Protein AF-A0A942P6T7-F1 (afdb_monomer_lite)

Secondary structure (DSSP, 8-state):
------PPP-S-SS---TT-EEEEEEEETTTEEEEEEEEP--TT-SS--------

pLDDT: mean 78.3, std 18.74, range [36.69, 97.69]

Foldseek 3Di:
DPPDDDDDDPDDPDDDDAQDKDWDWDQDPPPGTDIDIDGDHDVCPPDDDPPPDDD

Structure (mmCIF, N/CA/C/O backbone):
data_AF-A0A942P6T7-F1
#
_entry.id   AF-A0A942P6T7-F1
#
loop_
_atom_site.group_PDB
_atom_site.id
_atom_site.type_symbol
_atom_site.label_atom_id
_atom_site.label_alt_id
_atom_site.label_comp_id
_atom_site.label_asym_id
_atom_site.label_entity_id
_atom_site.label_seq_id
_atom_site.pdbx_PDB_ins_code
_atom_site.Cartn_x
_atom_site.Cartn_y
_atom_site.Cartn_z
_atom_site.occupancy
_atom_site.B_iso_or_equiv
_atom_site.auth_seq_id
_atom_site.auth_comp_id
_atom_site.auth_asym_id
_atom_site.auth_atom_id
_atom_site.pdbx_PDB_model_num
ATOM 1 N N . GLU A 1 1 ? 10.967 15.974 -6.424 1.00 36.69 1 GLU A N 1
ATOM 2 C CA . GLU A 1 1 ? 12.268 15.399 -6.022 1.00 36.69 1 GLU A CA 1
ATOM 3 C C . GLU A 1 1 ? 12.312 13.923 -6.402 1.00 36.69 1 GLU A C 1
ATOM 5 O O . GLU A 1 1 ? 11.355 13.215 -6.092 1.00 36.69 1 GLU A O 1
ATOM 10 N N . PRO A 1 2 ? 13.349 13.433 -7.099 1.00 40.06 2 PRO A N 1
ATOM 11 C CA . PRO A 1 2 ? 13.555 11.996 -7.208 1.00 40.06 2 PRO A CA 1
ATOM 12 C C . PRO A 1 2 ? 14.002 11.474 -5.831 1.00 40.06 2 PRO A C 1
ATOM 14 O O . PRO A 1 2 ? 15.143 11.672 -5.436 1.00 40.06 2 PRO A O 1
ATOM 17 N N . GLY A 1 3 ? 13.076 10.874 -5.076 1.00 57.31 3 GLY A N 1
ATOM 18 C CA . GLY A 1 3 ? 13.355 10.383 -3.715 1.00 57.31 3 GLY A CA 1
ATOM 19 C C . GLY A 1 3 ? 12.147 10.288 -2.779 1.00 57.31 3 GLY A C 1
ATOM 20 O O . GLY A 1 3 ? 12.310 10.411 -1.572 1.00 57.31 3 GLY A O 1
ATOM 21 N N . GLY A 1 4 ? 10.930 10.121 -3.307 1.00 75.31 4 GLY A N 1
ATOM 22 C CA . GLY A 1 4 ? 9.726 10.017 -2.477 1.00 75.31 4 GLY A CA 1
ATOM 23 C C . GLY A 1 4 ? 9.708 8.777 -1.574 1.00 75.31 4 GLY A C 1
ATOM 24 O O . GLY A 1 4 ? 10.467 7.823 -1.768 1.00 75.31 4 GLY A O 1
ATOM 25 N N . TYR A 1 5 ? 8.796 8.770 -0.603 1.00 82.31 5 TYR A N 1
ATOM 26 C CA . TYR A 1 5 ? 8.591 7.625 0.280 1.00 82.31 5 TYR A CA 1
ATOM 27 C C . TYR A 1 5 ? 8.020 6.431 -0.484 1.00 82.31 5 TYR A C 1
ATOM 29 O O . TYR A 1 5 ? 7.051 6.556 -1.230 1.00 82.31 5 TYR A O 1
ATOM 37 N N . HIS A 1 6 ? 8.619 5.263 -0.266 1.00 84.56 6 HIS A N 1
ATOM 38 C CA . HIS A 1 6 ? 8.151 3.995 -0.811 1.00 84.56 6 HIS A CA 1
ATOM 39 C C . HIS A 1 6 ? 7.888 3.019 0.333 1.00 84.56 6 HIS A C 1
ATOM 41 O O . HIS A 1 6 ? 8.681 2.918 1.269 1.00 84.56 6 HIS A O 1
ATOM 47 N N . LEU A 1 7 ? 6.785 2.279 0.238 1.00 85.06 7 LEU A N 1
ATOM 48 C CA . LEU A 1 7 ? 6.496 1.163 1.132 1.00 85.06 7 LEU A CA 1
ATOM 49 C C . LEU A 1 7 ? 7.204 -0.089 0.608 1.00 85.06 7 LEU A C 1
ATOM 51 O O . LEU A 1 7 ? 7.036 -0.460 -0.553 1.00 85.06 7 LEU A O 1
ATOM 55 N N . MET A 1 8 ? 7.981 -0.753 1.464 1.00 88.12 8 MET A N 1
ATOM 56 C CA . MET A 1 8 ? 8.603 -2.037 1.145 1.00 88.12 8 MET A CA 1
ATOM 57 C C . MET A 1 8 ? 7.790 -3.181 1.739 1.00 88.12 8 MET A C 1
ATOM 59 O O . MET A 1 8 ? 7.620 -3.274 2.953 1.00 88.12 8 MET A O 1
ATOM 63 N N . LEU A 1 9 ? 7.318 -4.080 0.877 1.00 86.94 9 LEU A N 1
ATOM 64 C CA . LEU A 1 9 ? 6.706 -5.332 1.300 1.00 86.94 9 LEU A CA 1
ATOM 65 C C . LEU A 1 9 ? 7.814 -6.370 1.499 1.00 86.94 9 LEU A C 1
ATOM 67 O O . LEU A 1 9 ? 8.541 -6.695 0.562 1.00 86.94 9 LEU A O 1
ATOM 71 N N . MET A 1 10 ? 7.941 -6.894 2.716 1.00 86.19 10 MET A N 1
ATOM 72 C CA . MET A 1 10 ? 8.958 -7.885 3.076 1.00 86.19 10 MET A CA 1
ATOM 73 C C . MET A 1 10 ? 8.331 -9.269 3.267 1.00 86.19 10 MET A C 1
ATOM 75 O O . MET A 1 10 ? 7.151 -9.383 3.588 1.00 86.19 10 MET A O 1
ATOM 79 N N . GLN A 1 11 ? 9.136 -10.322 3.090 1.00 86.38 11 GLN A N 1
ATOM 80 C CA . GLN A 1 11 ? 8.747 -11.719 3.352 1.00 86.38 11 GLN A CA 1
ATOM 81 C C . GLN A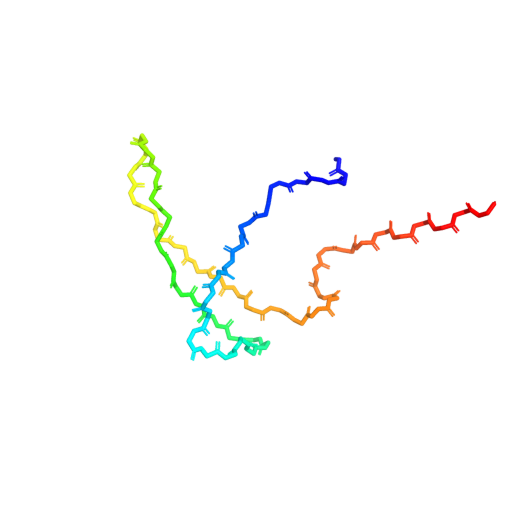 1 11 ? 7.446 -12.146 2.651 1.00 86.38 11 GLN A C 1
ATOM 83 O O . GLN A 1 11 ? 6.546 -12.747 3.244 1.00 86.38 11 GLN A O 1
ATOM 88 N N . LEU A 1 12 ? 7.346 -11.839 1.359 1.00 84.56 12 LEU A N 1
ATOM 89 C CA . LEU A 1 12 ? 6.209 -12.240 0.541 1.00 84.56 12 LEU A CA 1
ATOM 90 C C . LEU A 1 12 ? 6.077 -13.770 0.514 1.00 84.56 12 LEU A C 1
ATOM 92 O O . LEU A 1 12 ? 6.999 -14.482 0.126 1.00 84.56 12 LEU A O 1
ATOM 96 N N . LYS A 1 13 ? 4.899 -14.279 0.892 1.00 85.19 13 LYS A N 1
ATOM 97 C CA . LYS A 1 13 ? 4.598 -15.724 0.887 1.00 85.19 13 LYS A CA 1
ATOM 98 C C . LYS A 1 13 ? 4.470 -16.309 -0.522 1.00 85.19 13 LYS A C 1
ATOM 100 O O . LYS A 1 13 ? 4.513 -17.525 -0.685 1.00 85.19 13 LYS A O 1
ATOM 105 N N . LYS A 1 14 ? 4.229 -15.458 -1.522 1.00 84.56 14 LYS A N 1
ATOM 106 C CA . LYS A 1 14 ? 4.052 -15.815 -2.932 1.00 84.56 14 LYS A CA 1
ATOM 107 C C . LYS A 1 14 ? 4.632 -14.704 -3.813 1.00 84.56 14 LYS A C 1
ATOM 109 O O . LYS A 1 14 ? 4.591 -13.545 -3.394 1.00 84.56 14 LYS A O 1
ATOM 114 N N . PRO A 1 15 ? 5.141 -15.030 -5.012 1.00 84.56 15 PRO A N 1
ATOM 115 C CA . PRO A 1 15 ? 5.572 -14.020 -5.970 1.00 84.56 15 PRO A CA 1
ATOM 116 C C . PRO A 1 15 ? 4.395 -13.131 -6.394 1.00 84.56 15 PRO A C 1
ATOM 118 O O . PRO A 1 15 ? 3.265 -13.603 -6.530 1.00 84.56 15 PRO A O 1
ATOM 121 N N . LEU A 1 16 ? 4.679 -11.848 -6.614 1.00 87.06 16 LEU A N 1
ATOM 122 C CA . LEU A 1 16 ? 3.732 -10.886 -7.174 1.00 87.06 16 LEU A CA 1
ATOM 123 C C . LEU A 1 16 ? 3.800 -10.968 -8.702 1.00 87.06 16 LEU A C 1
ATOM 125 O O . LEU A 1 16 ? 4.891 -10.867 -9.261 1.00 87.06 16 LEU A O 1
ATOM 129 N N . ALA A 1 17 ? 2.661 -11.134 -9.377 1.00 86.56 17 ALA A N 1
ATOM 130 C CA . ALA A 1 17 ? 2.607 -11.102 -10.841 1.00 86.56 17 ALA A CA 1
ATOM 131 C C . ALA A 1 17 ? 1.896 -9.841 -11.339 1.00 86.56 17 ALA A C 1
ATOM 133 O O . ALA A 1 17 ? 0.933 -9.386 -10.719 1.00 86.56 17 ALA A O 1
ATOM 134 N N . ALA A 1 18 ? 2.358 -9.302 -12.468 1.00 87.62 18 ALA A N 1
ATOM 135 C CA . ALA A 1 18 ? 1.765 -8.125 -13.093 1.00 87.62 18 ALA A CA 1
ATOM 136 C C . ALA A 1 18 ? 0.271 -8.333 -13.403 1.00 87.62 18 ALA A C 1
ATOM 138 O O . ALA A 1 18 ? -0.153 -9.430 -13.769 1.00 87.62 18 ALA A O 1
ATOM 139 N N . GLY A 1 19 ? -0.523 -7.277 -13.226 1.00 87.69 19 GLY A N 1
ATOM 140 C CA . GLY A 1 19 ? -1.977 -7.276 -13.399 1.00 87.69 19 GLY A CA 1
ATOM 141 C C . GLY A 1 19 ? -2.765 -7.790 -12.190 1.00 87.69 19 GLY A C 1
ATOM 142 O O . GLY A 1 19 ? -3.988 -7.654 -12.159 1.00 87.69 19 GLY A O 1
ATOM 143 N N . GLN A 1 20 ? -2.104 -8.354 -11.173 1.00 89.88 20 GLN A N 1
ATOM 144 C CA . GLN A 1 20 ? -2.786 -8.743 -9.938 1.00 89.88 20 GLN A CA 1
ATOM 145 C C . GLN A 1 20 ? -3.102 -7.528 -9.065 1.00 89.88 20 GLN A C 1
ATOM 147 O O . GLN A 1 20 ? -2.353 -6.550 -9.033 1.00 89.88 20 GLN A O 1
ATOM 152 N N . ARG A 1 21 ? -4.195 -7.628 -8.304 1.00 90.31 21 ARG A N 1
ATOM 153 C CA . ARG A 1 21 ? -4.580 -6.637 -7.298 1.00 90.31 21 ARG A CA 1
ATOM 154 C C . ARG A 1 21 ? -4.560 -7.235 -5.902 1.00 90.31 21 ARG A C 1
ATOM 156 O O . ARG A 1 21 ? -5.040 -8.347 -5.693 1.00 90.31 21 ARG A O 1
ATOM 163 N N . TYR A 1 22 ? -4.034 -6.476 -4.951 1.00 88.19 22 TYR A N 1
ATOM 164 C CA . TYR A 1 22 ? -3.903 -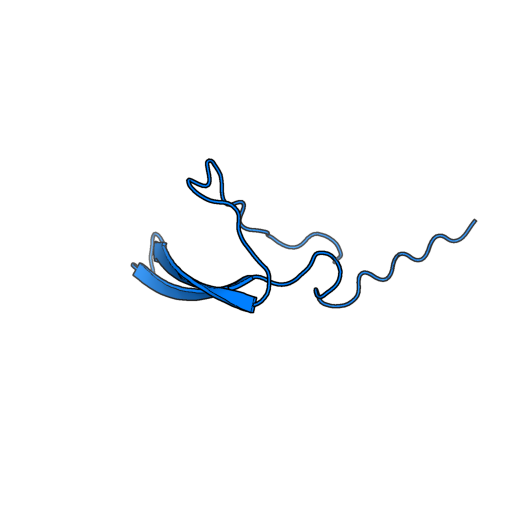6.877 -3.557 1.00 88.19 22 TYR A CA 1
ATOM 165 C C . TYR A 1 22 ? -4.536 -5.832 -2.656 1.00 88.19 22 TYR A C 1
ATOM 167 O O . TYR A 1 22 ? -4.134 -4.671 -2.659 1.00 88.19 22 TYR A O 1
ATOM 175 N N . LYS A 1 23 ? -5.502 -6.260 -1.846 1.00 92.56 23 LYS A N 1
ATOM 176 C CA . LYS A 1 23 ? -6.052 -5.428 -0.780 1.00 92.56 23 LYS A CA 1
ATOM 177 C C . LYS A 1 23 ? -5.122 -5.452 0.424 1.00 92.56 23 LYS A C 1
ATOM 179 O O . LYS A 1 23 ? -4.621 -6.512 0.805 1.00 92.56 23 LYS A O 1
ATOM 184 N N . ALA A 1 24 ? -4.916 -4.294 1.025 1.00 90.69 24 ALA A N 1
ATOM 185 C CA . ALA A 1 24 ? -4.159 -4.128 2.249 1.00 90.69 24 ALA A CA 1
ATOM 186 C C . ALA A 1 24 ? -4.838 -3.093 3.143 1.00 90.69 24 ALA A C 1
ATOM 188 O O . ALA A 1 24 ? -5.676 -2.315 2.696 1.00 90.69 24 ALA A O 1
ATOM 189 N N . VAL A 1 25 ? -4.443 -3.075 4.409 1.00 95.12 25 VAL A N 1
ATOM 190 C CA . VAL A 1 25 ? -4.900 -2.079 5.373 1.00 95.12 25 VAL A CA 1
ATOM 191 C C . VAL A 1 25 ? -3.686 -1.304 5.852 1.00 95.12 25 VAL A C 1
ATOM 193 O O . VAL A 1 25 ? -2.746 -1.889 6.390 1.00 95.12 25 VAL A O 1
ATOM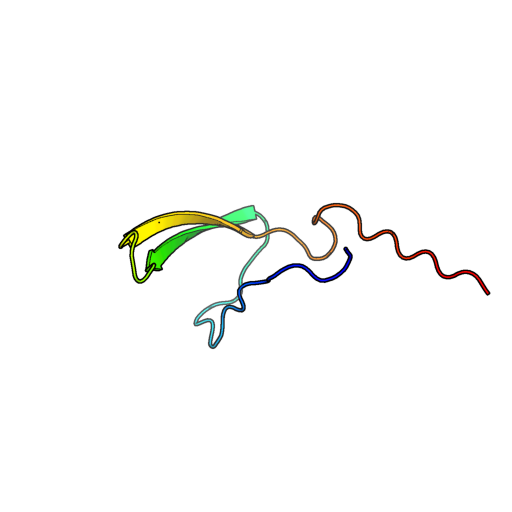 196 N N . LEU A 1 26 ? -3.696 0.006 5.639 1.00 94.00 26 LEU A N 1
ATOM 197 C CA . LEU A 1 26 ? -2.712 0.919 6.202 1.00 94.00 26 LEU A CA 1
ATOM 198 C C . LEU A 1 26 ? -3.202 1.363 7.575 1.00 94.00 26 LEU A C 1
ATOM 200 O O . LEU A 1 26 ? -4.283 1.931 7.694 1.00 94.00 26 LEU A O 1
ATOM 204 N N . VAL A 1 27 ? -2.411 1.102 8.610 1.00 95.06 27 VAL A N 1
ATOM 205 C CA . VAL A 1 27 ? -2.725 1.526 9.976 1.00 95.06 27 VAL A CA 1
ATOM 206 C C . VAL A 1 27 ? -1.922 2.782 10.281 1.00 95.06 27 VAL A C 1
ATOM 208 O O . VAL A 1 27 ? -0.699 2.738 10.394 1.00 95.06 27 VAL A O 1
ATOM 211 N N . PHE A 1 28 ? -2.618 3.904 10.402 1.00 93.88 28 PHE A N 1
ATOM 212 C CA . PHE A 1 28 ? -2.048 5.187 10.785 1.00 93.88 28 PHE A CA 1
ATOM 213 C C . PHE A 1 28 ? -2.293 5.438 12.269 1.00 93.88 28 PHE A C 1
ATOM 215 O O . PHE A 1 28 ? -3.405 5.251 12.755 1.00 93.88 28 PHE A O 1
ATOM 222 N N . GLU A 1 29 ? -1.283 5.951 12.972 1.00 96.12 29 GLU A N 1
ATOM 223 C CA . GLU A 1 29 ? -1.352 6.203 14.420 1.00 96.12 29 GLU A CA 1
ATOM 224 C C . GLU A 1 29 ? -2.553 7.076 14.821 1.00 96.12 29 GLU A C 1
ATOM 226 O O . GLU A 1 29 ? -3.224 6.796 15.808 1.00 96.12 29 GLU A O 1
ATOM 231 N N . ARG A 1 30 ? -2.849 8.121 14.037 1.00 96.12 30 ARG A N 1
ATOM 232 C CA . ARG A 1 30 ? -3.905 9.097 14.359 1.00 96.12 30 ARG A CA 1
ATOM 233 C C . ARG A 1 30 ? -5.192 8.919 13.565 1.00 96.12 30 ARG A C 1
ATOM 235 O O . ARG A 1 30 ? -6.259 9.240 14.068 1.00 96.12 30 ARG A O 1
ATOM 242 N N . ALA A 1 31 ? -5.087 8.454 12.322 1.00 94.06 31 ALA A N 1
ATOM 243 C CA . ALA A 1 31 ? -6.233 8.312 11.423 1.00 94.06 31 ALA A CA 1
ATOM 244 C C . ALA A 1 31 ? -6.868 6.911 11.478 1.00 94.06 31 ALA A C 1
ATOM 246 O O . ALA A 1 31 ? -7.947 6.710 10.928 1.00 94.06 31 ALA A O 1
ATOM 247 N N . GLY A 1 32 ? -6.225 5.949 12.149 1.00 95.50 32 GLY A N 1
ATOM 248 C CA . GLY A 1 32 ? -6.706 4.576 12.237 1.00 95.50 32 GLY A CA 1
ATOM 249 C C . GLY A 1 32 ? -6.426 3.763 10.972 1.00 95.50 32 GLY A C 1
ATOM 250 O O . GLY A 1 32 ? -5.438 3.986 10.273 1.00 95.50 32 GLY A O 1
ATOM 251 N N . SER A 1 33 ? -7.276 2.770 10.713 1.00 97.69 33 SER A N 1
ATOM 252 C CA . SER A 1 33 ? -7.107 1.814 9.614 1.00 97.69 33 SER A CA 1
ATOM 253 C C . SER A 1 33 ? -7.754 2.311 8.323 1.00 97.69 33 SER A C 1
ATOM 255 O O . SER A 1 33 ? -8.918 2.701 8.327 1.00 97.69 33 SER A O 1
ATOM 257 N N . VAL A 1 34 ? -7.021 2.237 7.215 1.00 96.38 34 VAL A N 1
ATOM 258 C CA . VAL A 1 34 ? -7.483 2.615 5.875 1.00 96.38 34 VAL A CA 1
ATOM 259 C C . VAL A 1 34 ? -7.290 1.438 4.929 1.00 96.38 34 VAL A C 1
ATOM 261 O O . VAL A 1 34 ? -6.169 0.966 4.742 1.00 96.38 34 VAL A O 1
ATOM 264 N N . GLU A 1 35 ? -8.372 0.972 4.313 1.00 96.12 35 GLU A N 1
ATOM 265 C CA . GLU A 1 35 ? -8.305 -0.050 3.270 1.00 96.12 35 GLU A CA 1
ATOM 266 C C . GLU A 1 35 ? -7.791 0.552 1.958 1.00 96.12 35 GLU A C 1
ATOM 268 O O . GLU A 1 35 ? -8.273 1.585 1.493 1.00 96.12 35 GLU A O 1
ATOM 273 N N . VAL A 1 36 ? -6.811 -0.109 1.351 1.00 93.56 36 VAL A N 1
ATOM 274 C CA . VAL A 1 36 ? -6.204 0.281 0.077 1.00 93.56 36 VAL A CA 1
ATOM 275 C C . VAL A 1 36 ? -6.090 -0.929 -0.843 1.00 93.56 36 VAL A C 1
ATOM 277 O O . VAL A 1 36 ? -5.927 -2.062 -0.390 1.00 93.56 36 VAL A O 1
ATOM 280 N N . GLU A 1 37 ? -6.156 -0.695 -2.150 1.00 93.75 37 GLU A N 1
ATOM 281 C CA . GLU A 1 37 ? -5.934 -1.718 -3.173 1.00 93.75 37 GLU A CA 1
ATOM 282 C C . GLU A 1 37 ? -4.692 -1.353 -3.990 1.00 93.75 37 GLU A C 1
ATOM 284 O O . GLU A 1 37 ? -4.601 -0.268 -4.563 1.00 93.75 37 GLU A O 1
ATOM 289 N N . PHE A 1 38 ? -3.724 -2.266 -4.027 1.00 90.06 38 PHE A N 1
ATOM 290 C CA . PHE A 1 38 ? -2.491 -2.140 -4.791 1.00 90.06 38 PHE A CA 1
ATOM 291 C C . PHE A 1 38 ? -2.577 -2.960 -6.073 1.00 90.06 38 PHE A C 1
ATOM 293 O O . PHE A 1 38 ? -2.863 -4.155 -6.033 1.00 90.06 38 PHE A O 1
ATOM 300 N N . GLU A 1 39 ? -2.270 -2.338 -7.205 1.00 91.25 39 GLU A N 1
ATOM 301 C CA . GLU A 1 39 ? -2.076 -3.020 -8.483 1.00 91.25 39 GLU A CA 1
ATOM 302 C C . GLU A 1 39 ? -0.591 -3.355 -8.670 1.00 91.25 39 GLU A C 1
ATOM 304 O O . GLU A 1 39 ? 0.274 -2.483 -8.556 1.00 91.25 39 GLU A O 1
ATO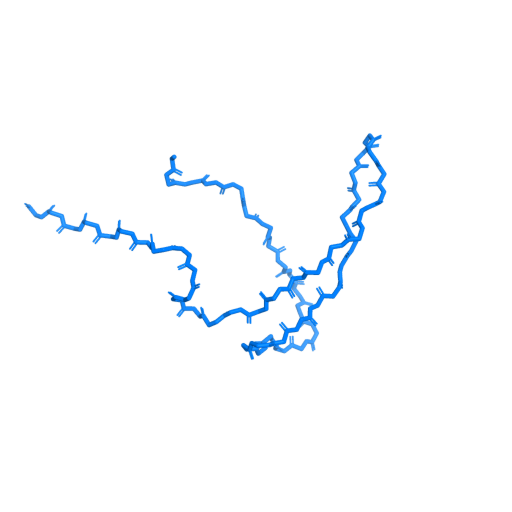M 309 N N . VAL A 1 40 ? -0.284 -4.613 -8.983 1.00 89.31 40 VAL A N 1
ATOM 310 C CA . VAL A 1 40 ? 1.074 -5.028 -9.341 1.00 89.31 40 VAL A CA 1
ATOM 311 C C . VAL A 1 40 ? 1.310 -4.711 -10.807 1.00 89.31 40 VAL A C 1
ATOM 313 O O . VAL A 1 40 ? 0.648 -5.258 -11.686 1.00 89.31 40 VAL A O 1
ATOM 316 N N . ARG A 1 41 ? 2.295 -3.858 -11.074 1.00 84.19 41 ARG A N 1
ATOM 317 C CA . ARG A 1 41 ? 2.730 -3.505 -1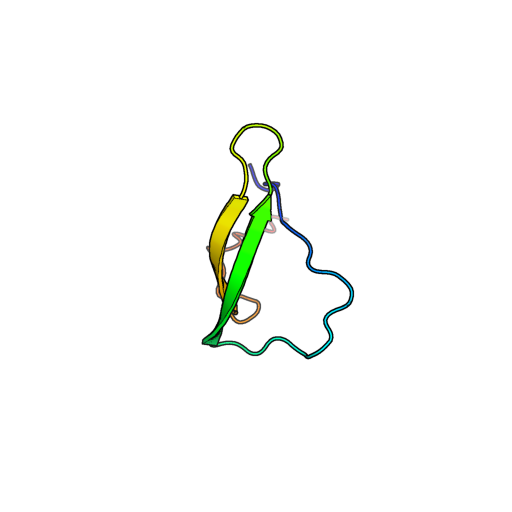2.428 1.00 84.19 41 ARG A CA 1
ATOM 318 C C . ARG A 1 41 ? 4.103 -4.090 -12.726 1.00 84.19 41 ARG A C 1
ATOM 320 O O . ARG A 1 41 ? 4.875 -4.369 -11.806 1.00 84.19 41 ARG A O 1
ATOM 327 N N . ALA A 1 42 ? 4.398 -4.298 -14.006 1.00 83.06 42 ALA A N 1
ATOM 328 C CA . ALA A 1 42 ? 5.714 -4.755 -14.432 1.00 83.06 42 ALA A CA 1
ATOM 329 C C . ALA A 1 42 ? 6.792 -3.721 -14.060 1.00 83.06 42 ALA A C 1
ATOM 331 O O . ALA A 1 42 ? 6.533 -2.516 -14.003 1.00 83.06 42 ALA A O 1
ATOM 332 N N . MET A 1 43 ? 8.021 -4.179 -13.803 1.00 72.06 43 MET A N 1
ATOM 333 C CA . MET A 1 43 ? 9.139 -3.256 -13.600 1.00 72.06 43 MET A CA 1
ATOM 334 C C . MET A 1 43 ? 9.368 -2.455 -14.887 1.00 72.06 43 MET A C 1
ATOM 336 O O . MET A 1 43 ? 9.728 -3.026 -15.909 1.00 72.06 43 MET A O 1
ATOM 340 N N . GLY A 1 44 ? 9.132 -1.141 -14.828 1.00 68.12 44 GLY A N 1
ATOM 341 C CA . GLY A 1 44 ? 9.177 -0.240 -15.987 1.00 68.12 44 GLY A CA 1
ATOM 342 C C . GLY A 1 44 ? 7.846 0.458 -16.297 1.00 68.12 44 GLY A C 1
ATOM 343 O O . GLY A 1 44 ? 7.877 1.537 -16.871 1.00 68.12 44 GLY A O 1
ATOM 344 N N . ASP A 1 45 ? 6.714 -0.074 -15.817 1.00 60.84 45 ASP A N 1
ATOM 345 C CA . ASP A 1 45 ? 5.355 0.496 -15.990 1.00 60.84 45 ASP A CA 1
ATOM 346 C C . ASP A 1 45 ? 4.975 1.541 -14.915 1.00 60.84 45 ASP A C 1
ATOM 348 O O . ASP A 1 45 ? 3.816 1.942 -14.756 1.00 60.84 45 ASP A O 1
ATOM 352 N N . GLY A 1 46 ? 5.953 1.970 -14.115 1.00 59.47 46 GLY A N 1
ATOM 353 C CA . GLY A 1 46 ? 5.798 3.108 -13.211 1.00 59.47 46 GLY A CA 1
ATOM 354 C C . GLY A 1 46 ? 5.848 4.435 -13.978 1.00 59.47 46 GLY A C 1
ATOM 355 O O . GLY A 1 46 ? 6.346 4.462 -15.103 1.00 59.47 46 GLY A O 1
ATOM 356 N N . PRO A 1 47 ? 5.380 5.556 -13.391 1.00 52.97 47 PRO A N 1
ATOM 357 C CA . PRO A 1 47 ? 5.567 6.874 -13.996 1.00 52.97 47 PRO A CA 1
ATOM 358 C C . PRO A 1 47 ? 7.040 7.050 -14.392 1.00 52.97 47 PRO A C 1
ATOM 360 O O . PRO A 1 47 ? 7.934 6.743 -13.599 1.00 52.97 47 PRO A O 1
ATOM 363 N N . ALA A 1 48 ? 7.264 7.466 -15.642 1.00 46.22 48 ALA A N 1
ATOM 364 C CA . ALA A 1 48 ? 8.558 7.441 -16.312 1.00 46.22 48 ALA A CA 1
ATOM 365 C C . ALA A 1 48 ? 9.702 7.919 -15.404 1.00 46.22 48 ALA A C 1
ATOM 367 O O . ALA A 1 48 ? 9.760 9.078 -14.986 1.00 46.22 48 ALA A O 1
ATOM 368 N N . ARG A 1 49 ? 10.655 7.022 -15.137 1.00 54.84 49 ARG A N 1
ATOM 369 C CA . ARG A 1 49 ? 11.974 7.404 -14.641 1.00 54.84 49 ARG A CA 1
ATOM 370 C C .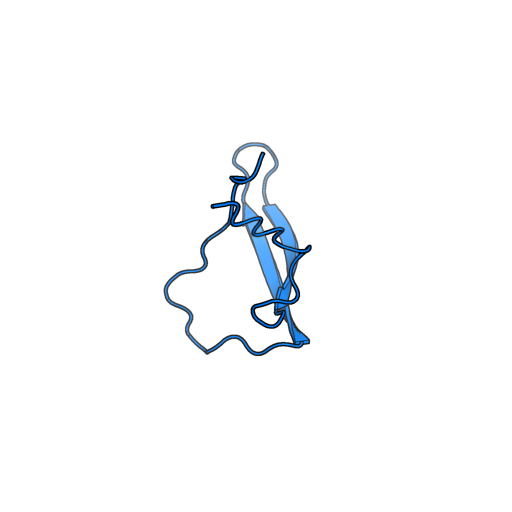 ARG A 1 49 ? 12.736 8.040 -15.798 1.00 54.84 49 ARG A C 1
ATOM 372 O O . ARG A 1 49 ? 13.298 7.339 -16.630 1.00 54.84 49 ARG A O 1
ATOM 379 N N . GLY A 1 50 ? 12.758 9.368 -15.849 1.00 44.25 50 GLY A N 1
ATOM 380 C CA . GLY A 1 50 ? 13.715 10.104 -16.669 1.00 44.25 50 GLY A CA 1
ATOM 381 C C . GLY A 1 50 ? 15.131 9.903 -16.124 1.00 44.25 50 GLY A C 1
ATOM 382 O O . GLY A 1 50 ? 15.594 10.687 -15.301 1.00 44.25 50 GLY A O 1
ATOM 383 N N . HIS A 1 51 ? 15.818 8.840 -16.544 1.00 48.69 51 HIS A N 1
ATOM 384 C CA . HIS A 1 51 ? 17.271 8.725 -16.406 1.00 48.69 51 HIS A CA 1
ATOM 385 C C . HIS A 1 51 ? 17.939 9.515 -17.534 1.00 48.69 51 HIS A C 1
ATOM 387 O O . HIS A 1 51 ? 18.258 8.981 -18.591 1.00 48.69 51 HIS A O 1
ATOM 393 N N . GLY A 1 52 ? 18.128 10.816 -17.303 1.00 42.38 52 GLY A N 1
ATOM 394 C CA . GLY A 1 52 ? 19.057 11.628 -18.080 1.00 42.38 52 GLY A CA 1
ATOM 395 C C . GLY A 1 52 ? 20.483 11.370 -17.600 1.00 42.38 52 GLY A C 1
ATOM 396 O O . GLY A 1 52 ? 20.925 11.988 -16.636 1.00 42.38 52 GLY A O 1
ATOM 397 N N . HIS A 1 53 ? 21.193 10.451 -18.253 1.00 49.94 53 HIS A N 1
ATOM 398 C CA . HIS A 1 53 ? 22.651 10.370 -18.167 1.00 49.94 53 HIS A CA 1
ATOM 399 C C . HIS A 1 53 ? 23.234 11.364 -19.174 1.00 49.94 53 HIS A C 1
ATOM 401 O O . HIS A 1 53 ? 23.287 11.066 -20.364 1.00 49.94 53 HIS A O 1
ATOM 407 N N . ASN A 1 54 ? 23.636 12.548 -18.709 1.00 43.44 54 ASN A N 1
ATOM 408 C CA . ASN A 1 54 ? 24.483 13.439 -19.496 1.00 43.44 54 ASN A CA 1
ATOM 409 C C . ASN A 1 54 ? 25.936 13.237 -19.051 1.00 43.44 54 ASN A C 1
ATOM 411 O O . ASN A 1 54 ? 26.244 13.439 -17.875 1.00 43.44 54 ASN A O 1
ATOM 415 N N . HIS A 1 55 ? 26.775 12.783 -19.984 1.00 39.78 55 HIS A N 1
ATOM 416 C CA . HIS A 1 55 ? 28.232 12.897 -19.908 1.00 39.78 55 HIS A CA 1
ATOM 417 C C . HIS A 1 55 ? 28.662 14.352 -20.124 1.00 39.78 55 HIS A C 1
ATOM 419 O O . HIS A 1 55 ? 27.927 15.087 -20.826 1.00 39.78 55 HIS A O 1
#

Radius of gyration: 15.14 Å; chains: 1; bounding box: 36×31×34 Å

Sequence (55 aa):
EPGGYHLMLMQLKKPLAAGQRYKAVLVFERAGSVEVEFEVRAMGDGPARGHGHNH